Protein AF-A0AAP8KKZ1-F1 (afdb_monomer)

InterPro domains:
  IPR002932 Glutamate synthase domain [PF01645] (3-108)
  IPR013785 Aldolase-type TIM barrel [G3DSA:3.20.20.70] (1-118)

Mean predicted aligned error: 3.17 Å

Radius of gyration: 17.89 Å; Cα contacts (8 Å, |Δi|>4): 156; chains: 1; bounding box: 43×22×50 Å

Secondary structure (DSSP, 8-state):
-HHHHHHHHTT-GGG---EE-SS--SHHHHHHHHHTT-SEE--SHHHHHHTT----S-GGGT--TTSSS---HHHHTT--HHHHHHHHHHHHHHHHHHHHHHHHHHT-SSGGG--TT-

pLDDT: mean 96.34, std 2.15, range [77.56, 98.38]

Organism: NCBI:txid158836

Solvent-accessible surface area (backbone atoms only — not comparable to full-atom values): 6670 Å² total; per-residue (Å²): 88,75,67,48,55,48,28,51,75,70,74,46,48,91,80,57,81,41,75,40,70,78,82,49,64,50,32,69,52,44,46,52,44,22,16,47,57,29,75,44,76,55,59,63,64,46,52,44,42,37,60,51,54,81,78,81,83,37,57,90,71,49,62,25,86,45,16,78,42,38,86,43,78,77,40,34,66,54,45,53,56,89,62,29,51,56,42,39,51,51,49,52,51,54,38,51,53,45,27,47,52,49,17,55,73,70,72,38,95,42,46,85,67,40,43,78,90,109

Structure (mmCIF, N/CA/C/O backbone):
data_AF-A0AAP8KKZ1-F1
#
_entry.id   AF-A0AAP8KKZ1-F1
#
loop_
_atom_site.group_PDB
_atom_site.id
_atom_site.type_symbol
_atom_site.label_atom_id
_atom_site.label_alt_id
_atom_site.label_comp_id
_atom_site.label_asym_id
_atom_site.label_entity_id
_atom_site.label_seq_id
_atom_site.pdbx_PDB_ins_code
_atom_site.Cartn_x
_atom_site.Cartn_y
_atom_site.Cartn_z
_atom_site.occupancy
_atom_site.B_iso_or_equiv
_atom_site.auth_seq_id
_atom_site.auth_comp_id
_atom_site.auth_asym_id
_atom_site.auth_atom_id
_atom_site.pdbx_PDB_model_num
ATOM 1 N N . PRO A 1 1 ? -15.942 7.063 10.581 1.00 77.56 1 PRO A N 1
ATOM 2 C CA . PRO A 1 1 ? -16.094 6.380 9.268 1.00 77.56 1 PRO A CA 1
ATOM 3 C C . PRO A 1 1 ? -17.541 5.926 9.021 1.00 77.56 1 PRO A C 1
ATOM 5 O O . PRO A 1 1 ? -18.033 5.035 9.707 1.00 77.56 1 PRO A O 1
ATOM 8 N N . ILE A 1 2 ? -18.222 6.556 8.055 1.00 92.75 2 ILE A N 1
ATOM 9 C CA . ILE A 1 2 ? -19.667 6.374 7.811 1.00 92.75 2 ILE A CA 1
ATOM 10 C C . ILE A 1 2 ? -20.023 4.898 7.582 1.00 92.75 2 ILE A C 1
ATOM 12 O O . ILE A 1 2 ? -20.992 4.407 8.148 1.00 92.75 2 ILE A O 1
ATOM 16 N N . VAL A 1 3 ? -19.217 4.176 6.798 1.00 94.88 3 VAL A N 1
ATOM 17 C CA . VAL A 1 3 ? -19.505 2.776 6.453 1.00 94.88 3 VAL A CA 1
ATOM 18 C C . VAL A 1 3 ? -19.337 1.843 7.659 1.00 94.88 3 VAL A C 1
ATOM 20 O O . VAL A 1 3 ? -20.276 1.115 7.963 1.00 94.88 3 VAL A O 1
ATOM 23 N N . SER A 1 4 ? -18.205 1.888 8.382 1.00 95.50 4 SER A N 1
ATOM 24 C CA . SER A 1 4 ? -17.994 1.027 9.570 1.00 95.50 4 SER A CA 1
ATOM 25 C C . SER A 1 4 ? -19.062 1.271 10.634 1.00 95.50 4 SER A C 1
ATOM 27 O O . SER A 1 4 ? -19.729 0.328 11.049 1.00 95.50 4 SER A O 1
ATOM 29 N N . GLY A 1 5 ? -19.323 2.540 10.972 1.00 95.31 5 GLY A N 1
ATOM 30 C CA . GLY A 1 5 ? -20.321 2.888 11.986 1.00 95.31 5 GLY A CA 1
ATOM 31 C C . GLY A 1 5 ? -21.747 2.474 11.604 1.00 95.31 5 GLY A C 1
ATOM 32 O O . GLY A 1 5 ? -22.526 2.073 12.463 1.00 95.31 5 GLY A O 1
ATOM 33 N N . MET A 1 6 ? -22.104 2.506 10.313 1.00 97.12 6 MET A N 1
ATOM 34 C CA . MET A 1 6 ? -23.402 1.989 9.858 1.00 97.12 6 MET A CA 1
ATOM 35 C C . MET A 1 6 ? -23.476 0.465 9.981 1.00 97.12 6 MET A C 1
ATOM 37 O O . MET A 1 6 ? -24.488 -0.059 10.435 1.00 97.12 6 MET A O 1
ATOM 41 N N . LEU A 1 7 ? -22.414 -0.256 9.623 1.00 97.12 7 LEU A N 1
ATOM 42 C CA . LEU A 1 7 ? -22.379 -1.714 9.760 1.00 97.12 7 LEU A CA 1
ATOM 43 C C . LEU A 1 7 ? -22.446 -2.159 11.225 1.00 97.12 7 LEU A C 1
ATOM 45 O O . LEU A 1 7 ? -23.125 -3.137 11.533 1.00 97.12 7 LEU A O 1
ATOM 49 N N . GLU A 1 8 ? -21.784 -1.428 12.121 1.00 95.75 8 GLU A N 1
ATOM 50 C CA . GLU A 1 8 ? -21.875 -1.622 13.572 1.00 95.75 8 GLU A CA 1
ATOM 51 C C . GLU A 1 8 ? -23.303 -1.366 14.064 1.00 95.75 8 GLU A C 1
ATOM 53 O O . GLU A 1 8 ? -23.888 -2.223 14.722 1.00 95.75 8 GLU A O 1
ATOM 58 N N . LYS A 1 9 ? -23.914 -0.243 13.655 1.00 97.38 9 LYS A N 1
ATOM 59 C CA . LYS A 1 9 ? -25.298 0.115 14.006 1.00 97.38 9 LYS A CA 1
ATOM 60 C C . LYS A 1 9 ? -26.314 -0.966 13.624 1.00 97.38 9 LYS A C 1
ATOM 62 O O . LYS A 1 9 ? -27.288 -1.160 14.346 1.00 97.38 9 LYS A O 1
ATOM 67 N N . TYR A 1 10 ? -26.112 -1.646 12.498 1.00 97.44 10 TYR A N 1
ATOM 68 C CA . TYR A 1 10 ? -26.999 -2.717 12.030 1.00 97.44 10 TYR A CA 1
ATOM 69 C C . TYR A 1 10 ? -26.552 -4.128 12.453 1.00 97.44 10 TYR A C 1
ATOM 71 O O . TYR A 1 10 ? -27.186 -5.099 12.045 1.00 97.44 10 TYR A O 1
ATOM 79 N N . GLY A 1 11 ? -25.491 -4.269 13.257 1.0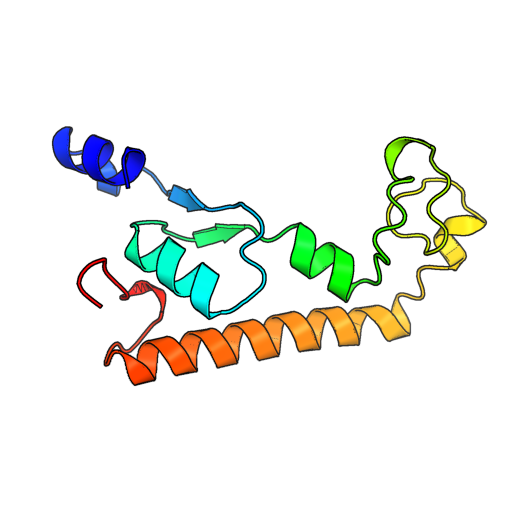0 97.25 11 GLY A N 1
ATOM 80 C CA . GLY A 1 11 ? -25.033 -5.570 13.763 1.00 97.25 11 GLY A CA 1
ATOM 81 C C . GLY A 1 11 ? -24.524 -6.520 12.673 1.00 97.25 11 GLY A C 1
ATOM 82 O O . GLY A 1 11 ? -24.755 -7.725 12.742 1.00 97.25 11 GLY A O 1
ATOM 83 N N . VAL A 1 12 ? -23.893 -5.977 11.627 1.00 97.69 12 VAL A N 1
ATOM 84 C CA . VAL A 1 12 ? -23.370 -6.748 10.480 1.00 97.69 12 VAL A CA 1
ATOM 85 C C . VAL A 1 12 ? -21.891 -6.474 10.184 1.00 97.69 12 VAL A C 1
ATOM 87 O O . VAL A 1 12 ? -21.378 -6.912 9.154 1.00 97.69 12 VAL A O 1
ATOM 90 N N . ARG A 1 13 ? -21.185 -5.741 11.056 1.00 95.44 13 ARG A N 1
ATOM 91 C CA . ARG A 1 13 ? -19.769 -5.373 10.866 1.00 95.44 13 ARG A CA 1
ATOM 92 C C . ARG A 1 13 ? -18.837 -6.581 10.768 1.00 95.44 13 ARG A C 1
ATOM 94 O O . ARG A 1 13 ? -17.857 -6.524 10.031 1.00 95.44 13 ARG A O 1
ATOM 101 N N . ASP A 1 14 ? -19.159 -7.652 11.476 1.00 95.81 14 ASP A N 1
ATOM 102 C CA . ASP A 1 14 ? -18.453 -8.934 11.512 1.00 95.81 14 ASP A CA 1
ATOM 103 C C . ASP A 1 14 ? -18.639 -9.770 10.233 1.00 95.81 14 ASP A C 1
ATOM 105 O O . ASP A 1 14 ? -17.817 -10.631 9.926 1.00 95.81 14 ASP A O 1
ATOM 109 N N . LYS A 1 15 ? -19.687 -9.488 9.450 1.00 97.12 15 LYS A N 1
ATOM 110 C CA . LYS A 1 15 ? -20.047 -10.245 8.239 1.00 97.12 15 LYS A CA 1
ATOM 111 C C . LYS A 1 15 ? -19.380 -9.730 6.967 1.00 97.12 15 LYS A C 1
ATOM 113 O O . LYS A 1 15 ? -19.529 -10.342 5.911 1.00 97.12 15 LYS A O 1
ATOM 118 N N . VAL A 1 16 ? -18.681 -8.598 7.037 1.00 95.69 16 VAL A N 1
ATOM 119 C CA . VAL A 1 16 ? -18.071 -7.944 5.875 1.00 95.69 16 VAL A CA 1
ATOM 120 C C . VAL A 1 16 ? -16.660 -7.466 6.182 1.00 95.69 16 VAL A C 1
ATOM 122 O O . VAL A 1 16 ? -16.325 -7.130 7.315 1.00 95.69 16 VAL A O 1
ATOM 125 N N . LYS A 1 17 ? -15.834 -7.403 5.138 1.00 95.56 17 LYS A N 1
ATOM 126 C CA . LYS A 1 17 ? -14.501 -6.805 5.193 1.00 95.56 17 LYS A CA 1
ATOM 127 C C . LYS A 1 17 ? -14.495 -5.470 4.464 1.00 95.56 17 LYS A C 1
ATOM 129 O O . LYS A 1 17 ? -14.996 -5.368 3.346 1.00 95.56 17 LYS A O 1
ATOM 134 N N . LEU A 1 18 ? -13.930 -4.450 5.102 1.00 95.88 18 LEU A N 1
ATOM 135 C CA . LEU A 1 18 ? -13.824 -3.101 4.565 1.00 95.88 18 LEU A CA 1
ATOM 136 C C . LEU A 1 18 ? -12.440 -2.864 3.968 1.00 95.88 18 LEU A C 1
ATOM 138 O O . LEU A 1 18 ? -11.443 -2.786 4.681 1.00 95.88 18 LEU A O 1
ATOM 142 N N . ALA A 1 19 ? -12.404 -2.705 2.648 1.00 96.25 19 ALA A N 1
ATOM 143 C CA . ALA A 1 19 ? -11.212 -2.298 1.921 1.00 96.25 19 ALA A CA 1
ATOM 144 C C . ALA A 1 19 ? -11.167 -0.770 1.798 1.00 96.25 19 ALA A C 1
ATOM 146 O O . ALA A 1 19 ? -12.066 -0.173 1.200 1.00 96.25 19 ALA A O 1
ATOM 147 N N . ALA A 1 20 ? -10.110 -0.131 2.295 1.00 96.44 20 ALA A N 1
ATOM 148 C CA . ALA A 1 20 ? -9.878 1.292 2.068 1.00 96.44 20 ALA A CA 1
ATOM 1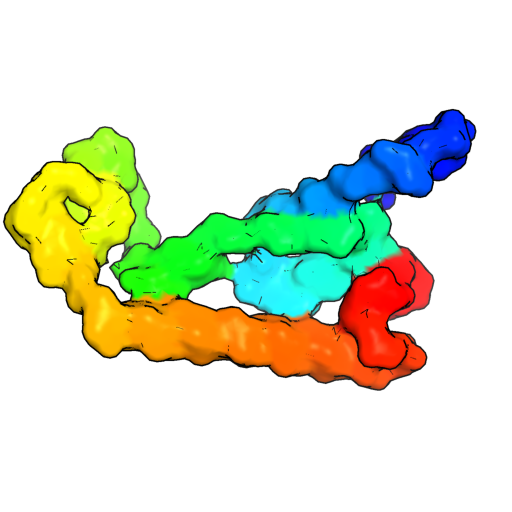49 C C . ALA A 1 20 ? -8.923 1.524 0.889 1.00 96.44 20 ALA A C 1
ATOM 151 O O . ALA A 1 20 ? -7.939 0.811 0.697 1.00 96.44 20 ALA A O 1
ATOM 152 N N . SER A 1 21 ? -9.192 2.554 0.090 1.00 95.88 21 SER A N 1
ATOM 153 C CA . SER A 1 21 ? -8.281 3.045 -0.947 1.00 95.88 21 SER A CA 1
ATOM 154 C C . SER A 1 21 ? -8.454 4.552 -1.120 1.00 95.88 21 SER A C 1
ATOM 156 O O . SER A 1 21 ? -9.474 5.112 -0.728 1.00 95.88 21 SER A O 1
ATOM 158 N N . GLY A 1 22 ? -7.459 5.221 -1.706 1.00 93.31 22 GLY A N 1
ATOM 159 C CA . GLY A 1 22 ? -7.492 6.677 -1.900 1.00 93.31 22 GLY A CA 1
ATOM 160 C C . GLY A 1 22 ? -6.152 7.359 -1.651 1.00 93.31 22 GLY A C 1
ATOM 161 O O . GLY A 1 22 ? -6.023 8.175 -0.748 1.00 93.31 22 GLY A O 1
ATOM 162 N N . LYS A 1 23 ? -5.129 7.034 -2.455 1.00 93.25 23 LYS A N 1
ATOM 163 C CA . LYS A 1 23 ? -3.757 7.577 -2.308 1.00 93.25 23 LYS A CA 1
ATOM 164 C C . LYS A 1 23 ? -3.146 7.342 -0.910 1.00 93.25 23 LYS A C 1
ATOM 166 O O . LYS A 1 23 ? -2.355 8.154 -0.427 1.00 93.25 23 LYS A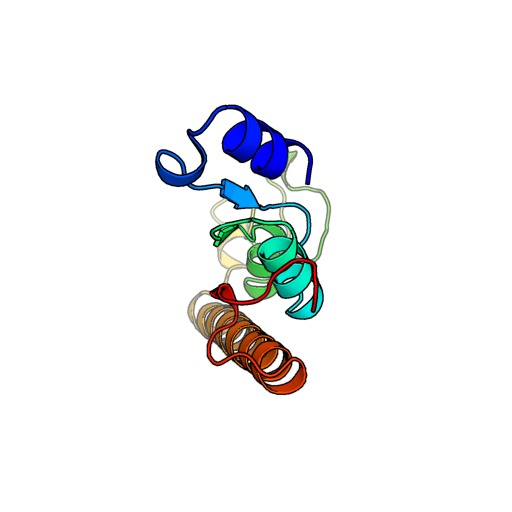 O 1
ATOM 171 N N . LEU A 1 24 ? -3.471 6.203 -0.303 1.00 96.19 24 LEU A N 1
ATOM 172 C CA . LEU A 1 24 ? -2.885 5.704 0.942 1.00 96.19 24 LEU A CA 1
ATOM 173 C C . LEU A 1 24 ? -1.491 5.124 0.645 1.00 96.19 24 LEU A C 1
ATOM 175 O O . LEU A 1 24 ? -1.316 3.918 0.547 1.00 96.19 24 LEU A O 1
ATOM 179 N N . VAL A 1 25 ? -0.531 6.001 0.338 1.00 96.25 25 VAL A N 1
ATOM 180 C CA . VAL A 1 25 ? 0.802 5.617 -0.172 1.00 96.25 25 VAL A CA 1
ATOM 181 C C . VAL A 1 25 ? 1.885 5.547 0.903 1.00 96.25 25 VAL A C 1
ATOM 183 O O . VAL A 1 25 ? 2.959 5.018 0.625 1.00 96.25 25 VAL A O 1
ATOM 186 N N . THR A 1 26 ? 1.610 6.080 2.092 1.00 97.06 26 THR A N 1
ATOM 187 C CA . THR A 1 26 ? 2.534 6.168 3.227 1.00 97.06 26 THR A CA 1
ATOM 188 C C . THR A 1 26 ? 1.950 5.467 4.461 1.00 97.06 26 THR A C 1
ATOM 190 O O . THR A 1 26 ? 0.722 5.354 4.556 1.00 97.06 26 THR A O 1
ATOM 193 N N . PRO A 1 27 ? 2.797 5.002 5.400 1.00 97.62 27 PRO A N 1
ATOM 194 C CA . PRO A 1 27 ? 2.349 4.255 6.576 1.00 97.62 27 PRO A CA 1
ATOM 195 C C . PRO A 1 27 ? 1.321 4.986 7.450 1.00 97.62 27 PRO A C 1
ATOM 197 O O . PRO A 1 27 ? 0.336 4.385 7.860 1.00 97.62 27 PRO A O 1
ATOM 200 N N . ASP A 1 28 ? 1.496 6.290 7.673 1.00 96.81 28 ASP A N 1
ATOM 201 C CA . ASP A 1 28 ? 0.601 7.146 8.467 1.00 96.81 28 ASP A CA 1
ATOM 202 C C . ASP A 1 28 ? -0.829 7.152 7.920 1.00 96.81 28 ASP A C 1
ATOM 204 O O . ASP A 1 28 ? -1.798 6.973 8.654 1.00 96.81 28 ASP A O 1
ATOM 208 N N . LYS A 1 29 ? -0.975 7.261 6.597 1.00 96.88 29 LYS A N 1
ATOM 209 C CA . LYS A 1 29 ? -2.288 7.243 5.943 1.00 96.88 29 LYS A CA 1
ATOM 210 C C . LYS A 1 29 ? -2.959 5.881 6.043 1.00 96.88 29 LYS A C 1
ATOM 212 O O . LYS A 1 29 ? -4.182 5.812 6.133 1.00 96.88 29 LYS A O 1
ATOM 217 N N . ILE A 1 30 ? -2.172 4.809 5.990 1.00 97.50 30 ILE A N 1
ATOM 218 C CA . ILE A 1 30 ? -2.672 3.442 6.162 1.00 97.50 30 ILE A CA 1
ATOM 219 C C . ILE A 1 30 ? -3.139 3.248 7.602 1.00 97.50 30 ILE A C 1
ATOM 221 O O . ILE A 1 30 ? -4.259 2.790 7.792 1.00 97.50 30 ILE A O 1
ATOM 225 N N . ALA A 1 31 ? -2.341 3.659 8.589 1.00 97.62 31 ALA A N 1
ATOM 226 C CA . ALA A 1 31 ? -2.707 3.602 10.002 1.00 97.62 31 ALA A CA 1
ATOM 227 C C . ALA A 1 31 ? -4.016 4.356 10.281 1.00 97.62 31 ALA A C 1
ATOM 229 O O . ALA A 1 31 ? -4.923 3.792 10.882 1.00 97.62 31 ALA A O 1
ATOM 230 N N . ILE A 1 32 ? -4.171 5.572 9.742 1.00 96.25 32 ILE A N 1
ATOM 231 C CA . ILE A 1 32 ? -5.428 6.334 9.834 1.00 96.25 32 ILE A CA 1
ATOM 232 C C . ILE A 1 32 ? -6.593 5.548 9.220 1.00 96.25 32 ILE A C 1
ATOM 234 O O . ILE A 1 32 ? -7.673 5.489 9.798 1.00 96.25 32 ILE A O 1
ATOM 238 N N . ALA A 1 33 ? -6.409 4.932 8.048 1.00 97.06 33 ALA A N 1
ATOM 239 C CA . ALA A 1 33 ? -7.470 4.150 7.417 1.00 97.06 33 ALA A CA 1
ATOM 240 C C . ALA A 1 33 ? -7.874 2.921 8.255 1.00 97.06 33 ALA A C 1
ATOM 242 O O . ALA A 1 33 ? -9.068 2.637 8.356 1.00 97.06 33 ALA A O 1
ATOM 243 N N . LEU A 1 34 ? -6.903 2.232 8.866 1.00 96.81 34 LEU A N 1
ATOM 244 C CA . LEU A 1 34 ? -7.138 1.109 9.780 1.00 96.81 34 LEU A CA 1
ATOM 245 C C . LEU A 1 34 ? -7.877 1.572 11.045 1.00 96.81 34 LEU A C 1
ATOM 247 O O . LEU A 1 34 ? -8.931 1.023 11.355 1.00 96.81 34 LEU A O 1
ATOM 251 N N . GLY A 1 35 ? -7.426 2.661 11.680 1.00 96.38 35 GLY A N 1
ATOM 252 C CA . GLY A 1 35 ? -8.098 3.276 12.833 1.00 96.38 35 GLY A CA 1
ATOM 253 C C . GLY A 1 35 ? -9.524 3.739 12.535 1.00 96.38 35 GLY A C 1
ATOM 254 O O . GLY A 1 35 ? -10.421 3.636 13.368 1.00 96.38 35 GLY A O 1
ATOM 255 N N . LEU A 1 36 ? -9.783 4.155 11.292 1.00 95.81 36 LEU A N 1
ATOM 256 C CA . LEU A 1 36 ? -11.120 4.445 10.779 1.00 95.81 36 LEU A CA 1
ATOM 257 C C . LEU A 1 36 ? -11.924 3.177 10.407 1.00 95.81 36 LEU A C 1
ATOM 259 O O . LEU A 1 36 ? -12.916 3.261 9.681 1.00 95.81 36 LEU A O 1
ATOM 263 N N . GLY A 1 37 ? -11.543 1.999 10.887 1.00 95.19 37 GLY A N 1
ATOM 264 C CA . GLY A 1 37 ? -12.326 0.772 10.765 1.00 95.19 37 GLY A CA 1
ATOM 265 C C . GLY A 1 37 ? -12.170 0.030 9.437 1.00 95.19 37 GLY A C 1
ATOM 266 O O . GLY A 1 37 ? -13.002 -0.830 9.142 1.00 95.19 37 GLY A O 1
ATOM 267 N N . ALA A 1 38 ? -11.150 0.332 8.625 1.00 97.06 38 ALA A N 1
ATOM 268 C CA . ALA A 1 38 ? -10.800 -0.520 7.488 1.00 97.06 38 ALA A CA 1
ATOM 269 C C . ALA A 1 38 ? -10.161 -1.835 7.968 1.00 97.06 38 ALA A C 1
ATOM 271 O O . ALA A 1 38 ? -9.334 -1.830 8.871 1.00 97.06 38 ALA A O 1
ATOM 272 N N . ASP A 1 39 ? -10.498 -2.957 7.330 1.00 95.88 39 ASP A N 1
ATOM 273 C CA . ASP A 1 39 ? -9.849 -4.250 7.588 1.00 95.88 39 ASP A CA 1
ATOM 274 C C . ASP A 1 39 ? -8.522 -4.385 6.826 1.00 95.88 39 ASP A C 1
ATOM 276 O O . ASP A 1 39 ? -7.609 -5.076 7.268 1.00 95.88 39 ASP A O 1
ATOM 280 N N . PHE A 1 40 ? -8.425 -3.763 5.648 1.00 95.00 40 PHE A N 1
ATOM 281 C CA . PHE A 1 40 ? -7.207 -3.745 4.842 1.00 95.00 40 PHE A CA 1
ATOM 282 C C . PHE A 1 40 ? -7.180 -2.553 3.885 1.00 95.00 40 PHE A C 1
ATOM 284 O O . PHE A 1 40 ? -8.204 -1.927 3.589 1.00 95.00 40 PHE A O 1
ATOM 291 N N . VAL A 1 41 ? -5.988 -2.250 3.369 1.00 96.62 41 VAL A N 1
ATOM 292 C CA . VAL A 1 41 ? -5.756 -1.122 2.466 1.00 96.62 41 VAL A CA 1
ATOM 293 C C . VAL A 1 41 ? -5.288 -1.595 1.093 1.00 96.62 41 VAL A C 1
ATOM 295 O O . VAL A 1 41 ? -4.318 -2.334 0.965 1.00 96.62 41 VAL A O 1
ATOM 298 N N . ASN A 1 42 ? -5.954 -1.097 0.052 1.00 96.50 42 ASN A N 1
ATOM 299 C CA . ASN A 1 42 ? -5.599 -1.314 -1.345 1.00 96.50 42 ASN A CA 1
ATOM 300 C C . ASN A 1 42 ? -4.821 -0.119 -1.911 1.00 96.50 42 ASN A C 1
ATOM 302 O O . ASN A 1 42 ? -5.336 1.004 -1.996 1.00 96.50 42 ASN A O 1
ATO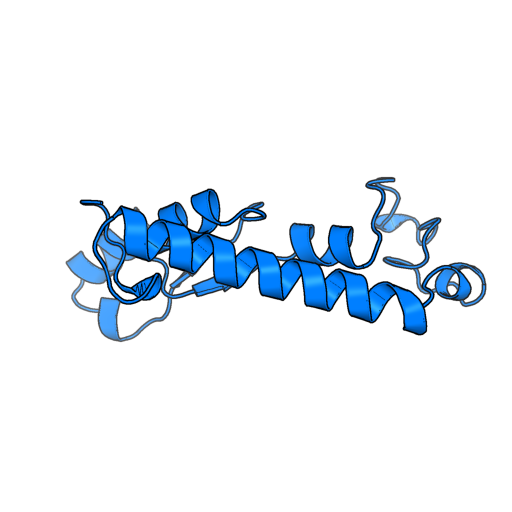M 306 N N . ILE A 1 43 ? -3.598 -0.374 -2.382 1.00 96.44 43 ILE A N 1
ATOM 307 C CA . ILE A 1 43 ? -2.666 0.657 -2.854 1.00 96.44 43 ILE A CA 1
ATOM 308 C C . ILE A 1 43 ? -2.368 0.470 -4.340 1.00 96.44 43 ILE A C 1
ATOM 310 O O . ILE A 1 43 ? -1.528 -0.334 -4.724 1.00 96.44 43 ILE A O 1
ATOM 314 N N . ALA A 1 44 ? -2.995 1.282 -5.191 1.00 94.75 44 ALA A N 1
ATOM 315 C CA . ALA A 1 44 ? -2.660 1.316 -6.617 1.00 94.75 44 ALA A CA 1
ATOM 316 C C . ALA A 1 44 ? -1.517 2.301 -6.913 1.00 94.75 44 ALA A C 1
ATOM 318 O O . ALA A 1 44 ? -0.513 1.959 -7.534 1.00 94.75 44 ALA A O 1
ATOM 319 N N . ARG A 1 45 ? -1.640 3.555 -6.452 1.00 94.81 45 ARG A N 1
ATOM 320 C CA . ARG A 1 45 ? -0.712 4.629 -6.850 1.00 94.81 45 ARG A CA 1
ATOM 321 C C . ARG A 1 45 ? 0.718 4.408 -6.355 1.00 94.81 45 ARG A C 1
ATOM 323 O O . ARG A 1 45 ? 1.642 4.671 -7.116 1.00 94.81 45 ARG A O 1
ATOM 330 N N . GLY A 1 46 ? 0.888 3.931 -5.123 1.00 95.88 46 GLY A N 1
ATOM 331 C CA . GLY A 1 46 ? 2.206 3.613 -4.563 1.00 95.88 46 GLY A CA 1
ATOM 332 C C . GLY A 1 46 ? 2.920 2.545 -5.388 1.00 95.88 46 GLY A C 1
ATOM 333 O O . GLY A 1 46 ? 4.046 2.764 -5.821 1.00 95.88 46 GLY A O 1
ATOM 334 N N . MET A 1 47 ? 2.203 1.472 -5.734 1.00 96.25 47 MET A N 1
ATOM 335 C CA . MET A 1 47 ? 2.712 0.388 -6.582 1.00 96.25 47 MET A CA 1
ATOM 336 C C . MET A 1 47 ? 3.057 0.852 -8.001 1.00 96.25 47 MET A C 1
ATOM 338 O O . MET A 1 47 ? 4.093 0.495 -8.552 1.00 96.25 47 MET A O 1
ATOM 342 N N . MET A 1 48 ? 2.224 1.711 -8.596 1.00 96.44 48 MET A N 1
ATOM 343 C CA . MET A 1 48 ? 2.521 2.293 -9.907 1.00 96.44 48 MET A CA 1
ATOM 344 C C . MET A 1 48 ? 3.799 3.138 -9.880 1.00 96.44 48 MET A C 1
ATOM 346 O O . MET A 1 48 ? 4.589 3.081 -10.816 1.00 96.44 48 MET A O 1
ATOM 350 N N . ILE A 1 49 ? 4.023 3.925 -8.827 1.00 96.00 49 ILE A N 1
ATOM 351 C CA . ILE A 1 49 ? 5.241 4.738 -8.692 1.00 96.00 49 ILE A CA 1
ATOM 352 C C . ILE A 1 49 ? 6.458 3.849 -8.413 1.00 96.00 49 ILE A C 1
ATOM 354 O O . ILE A 1 49 ? 7.511 4.066 -9.016 1.00 96.00 49 ILE A O 1
ATOM 358 N N . SER A 1 50 ? 6.326 2.830 -7.557 1.00 96.81 50 SER A N 1
ATOM 359 C CA . SER A 1 50 ? 7.433 1.929 -7.222 1.00 96.81 50 SER A CA 1
ATOM 360 C C . SER A 1 50 ? 7.912 1.140 -8.443 1.00 96.81 50 SER A C 1
ATOM 362 O O . SER A 1 50 ? 9.118 1.069 -8.671 1.00 96.81 50 SER A O 1
ATOM 364 N N . VAL A 1 51 ? 6.993 0.687 -9.307 1.00 96.69 51 VAL A N 1
ATOM 365 C CA . VAL A 1 51 ? 7.327 0.058 -10.598 1.00 96.69 51 VAL A CA 1
ATOM 366 C C . VAL A 1 51 ? 7.811 1.066 -11.665 1.00 96.69 51 VAL A C 1
ATOM 368 O O . VAL A 1 51 ? 8.310 0.689 -12.725 1.00 96.69 51 VAL A O 1
ATOM 371 N N . GLY A 1 52 ? 7.714 2.375 -11.412 1.00 95.62 52 GLY A N 1
ATOM 372 C CA . GLY A 1 52 ? 8.368 3.409 -12.224 1.00 95.62 52 GLY A CA 1
ATOM 373 C C . GLY A 1 52 ? 7.449 4.358 -12.990 1.00 95.62 52 GLY A C 1
ATOM 374 O O . GLY A 1 52 ? 7.910 5.007 -13.924 1.00 95.62 52 GLY A O 1
ATOM 375 N N . CYS A 1 53 ? 6.171 4.476 -12.626 1.00 96.94 53 CYS A N 1
ATOM 376 C CA . CYS A 1 53 ? 5.302 5.536 -13.133 1.00 96.94 53 CYS A CA 1
ATOM 377 C C . CYS A 1 53 ? 5.856 6.917 -12.758 1.00 96.94 53 CYS A C 1
ATOM 379 O O . CYS A 1 53 ? 5.975 7.255 -11.582 1.00 96.94 53 CYS A O 1
ATOM 381 N N . ILE A 1 54 ? 6.105 7.741 -13.775 1.00 96.50 54 ILE A N 1
ATOM 382 C CA . ILE A 1 54 ? 6.586 9.126 -13.641 1.00 96.50 54 ILE A CA 1
ATOM 383 C C . ILE A 1 54 ? 5.458 10.163 -13.708 1.00 96.50 54 ILE A C 1
ATOM 385 O O . ILE A 1 54 ? 5.702 11.345 -13.905 1.00 96.50 54 ILE A O 1
ATOM 389 N N . MET A 1 55 ? 4.202 9.724 -13.578 1.00 96.06 55 MET A N 1
ATOM 390 C CA . MET A 1 55 ? 3.021 10.594 -13.614 1.00 96.06 55 MET A CA 1
ATOM 391 C C . MET A 1 55 ? 2.858 11.395 -14.919 1.00 96.06 55 MET A C 1
ATOM 393 O O . MET A 1 55 ? 2.392 12.529 -14.887 1.00 96.06 55 MET A O 1
ATOM 397 N N . SER A 1 56 ? 3.166 10.802 -16.078 1.00 96.62 56 SER A N 1
ATOM 398 C CA . SER A 1 56 ? 3.037 11.487 -17.377 1.00 96.62 56 SER A CA 1
ATOM 399 C C . SER A 1 56 ? 1.593 11.818 -17.780 1.00 96.62 56 SER A C 1
ATOM 401 O O . SER A 1 56 ? 1.387 12.600 -18.699 1.00 96.62 56 SER A O 1
ATOM 403 N N . GLN A 1 57 ? 0.597 11.204 -17.126 1.00 96.38 57 GLN A N 1
ATOM 404 C CA . GLN A 1 57 ? -0.841 11.358 -17.410 1.00 96.38 57 GLN A CA 1
ATOM 405 C C . GLN A 1 57 ? -1.269 10.916 -18.823 1.00 96.38 57 GLN A C 1
ATOM 407 O O . GLN A 1 57 ? -2.374 11.206 -19.268 1.00 96.38 57 GLN A O 1
ATOM 412 N N . GLN A 1 58 ? -0.436 10.125 -19.504 1.00 96.88 58 GLN A N 1
ATOM 413 C CA . GLN A 1 58 ? -0.708 9.613 -20.853 1.00 96.88 58 GLN A CA 1
ATOM 414 C C . GLN A 1 58 ? -1.258 8.178 -20.865 1.00 96.88 58 GLN A C 1
ATOM 416 O O . GLN A 1 58 ? -1.209 7.501 -21.889 1.00 96.88 58 GLN A O 1
ATOM 421 N N . CYS A 1 59 ? -1.751 7.680 -19.728 1.00 96.75 59 CYS A N 1
ATOM 422 C CA . CYS A 1 59 ? -2.128 6.272 -19.575 1.00 96.75 59 CYS A CA 1
ATOM 423 C C . CYS A 1 59 ? -3.219 5.835 -20.571 1.00 96.75 59 CYS A C 1
ATOM 425 O O . CYS A 1 59 ? -3.201 4.707 -21.043 1.00 96.75 59 CYS A O 1
ATOM 427 N N . HIS A 1 60 ? -4.141 6.737 -20.916 1.00 97.31 60 HIS A N 1
ATOM 428 C CA . HIS A 1 60 ? -5.249 6.481 -21.841 1.00 97.31 60 HIS A CA 1
ATOM 429 C C . HIS A 1 60 ? -4.844 6.550 -23.323 1.00 97.31 60 HIS A C 1
ATOM 431 O O . HIS A 1 60 ? -5.580 6.074 -24.177 1.00 97.31 60 HIS A O 1
ATOM 437 N N . MET A 1 61 ? -3.681 7.129 -23.641 1.00 97.69 61 MET A N 1
ATOM 438 C CA . MET A 1 61 ? -3.221 7.305 -25.025 1.00 97.69 61 MET A CA 1
ATOM 439 C C . MET A 1 61 ? -2.407 6.115 -25.542 1.00 97.69 61 MET A C 1
ATOM 441 O O . MET A 1 61 ? -1.917 6.147 -26.665 1.00 97.69 61 MET A O 1
ATOM 445 N N . ASN A 1 62 ? -2.201 5.081 -24.721 1.00 97.06 62 ASN A N 1
ATOM 446 C CA . ASN A 1 62 ? -1.296 3.967 -25.013 1.00 97.06 62 ASN A CA 1
ATOM 447 C C . ASN A 1 62 ? 0.174 4.399 -25.226 1.00 97.06 62 ASN A C 1
ATOM 449 O O . ASN A 1 62 ? 0.988 3.626 -25.727 1.00 97.06 62 ASN A O 1
ATOM 453 N N . THR A 1 63 ? 0.554 5.625 -24.837 1.00 97.44 63 THR A N 1
ATOM 454 C CA . THR A 1 63 ? 1.885 6.195 -25.103 1.00 97.44 63 THR A CA 1
ATOM 455 C C . THR A 1 63 ? 2.804 6.281 -23.888 1.00 97.44 63 THR A C 1
ATOM 457 O O . THR A 1 63 ? 3.784 7.020 -23.946 1.00 97.44 63 THR A O 1
ATOM 460 N N . CYS A 1 64 ? 2.534 5.530 -22.814 1.00 97.69 64 CYS A N 1
ATOM 461 C CA . CYS A 1 64 ? 3.313 5.582 -21.575 1.00 97.69 64 CYS A CA 1
ATOM 462 C C . CYS A 1 64 ? 4.837 5.498 -21.837 1.00 97.69 64 CYS A C 1
ATOM 464 O O . CYS A 1 64 ? 5.309 4.474 -22.334 1.00 97.69 64 CYS A O 1
ATOM 466 N N . PRO A 1 65 ? 5.624 6.531 -21.477 1.00 96.38 65 PRO A N 1
ATOM 467 C CA . PRO A 1 65 ? 7.049 6.601 -21.822 1.00 96.38 65 PRO A CA 1
ATOM 468 C C . PRO A 1 65 ? 7.924 5.617 -21.033 1.00 96.38 65 PRO A C 1
ATOM 470 O O . PRO A 1 65 ? 9.071 5.389 -21.389 1.00 96.38 65 PRO A O 1
ATOM 473 N N . VAL A 1 66 ? 7.386 5.040 -19.956 1.00 96.56 66 VAL A N 1
ATOM 474 C CA . VAL A 1 66 ? 8.102 4.151 -19.024 1.00 96.56 66 VAL A CA 1
ATOM 475 C C . VAL A 1 66 ? 7.583 2.710 -19.053 1.00 96.56 66 VAL A C 1
ATOM 477 O O . VAL A 1 66 ? 7.908 1.920 -18.165 1.00 96.56 66 VAL A O 1
ATOM 480 N N . GLY A 1 67 ? 6.741 2.382 -20.039 1.00 96.25 67 GLY A N 1
ATOM 481 C CA . GLY A 1 67 ? 6.262 1.018 -20.282 1.00 96.25 67 GLY A CA 1
ATOM 482 C C . GLY A 1 67 ? 5.254 0.474 -19.264 1.00 96.25 67 GLY A C 1
ATOM 483 O O . GLY A 1 67 ? 4.931 -0.700 -19.321 1.00 96.25 67 GLY A O 1
ATOM 484 N N . VAL A 1 68 ? 4.760 1.292 -18.325 1.00 96.81 68 VAL A N 1
ATOM 485 C CA . VAL A 1 68 ? 3.858 0.829 -17.246 1.00 96.81 68 VAL A CA 1
ATOM 486 C C . VAL A 1 68 ? 2.409 0.666 -17.719 1.00 96.81 68 VAL A C 1
ATOM 488 O O . VAL A 1 68 ? 1.740 -0.281 -17.331 1.00 96.81 68 VAL A O 1
ATOM 491 N N . ALA A 1 69 ? 1.907 1.607 -18.523 1.00 97.12 69 ALA A N 1
ATOM 492 C CA . ALA A 1 69 ? 0.510 1.652 -18.970 1.00 97.12 69 ALA A CA 1
ATOM 493 C C . ALA A 1 69 ? 0.443 1.784 -20.498 1.00 97.12 69 ALA A C 1
ATOM 495 O O . ALA A 1 69 ? 0.072 2.827 -21.039 1.00 97.12 69 ALA A O 1
ATOM 496 N N . THR A 1 70 ? 0.918 0.755 -21.191 1.00 97.19 70 THR A N 1
ATOM 497 C CA . THR A 1 70 ? 0.918 0.653 -22.653 1.00 97.19 70 THR A CA 1
ATOM 498 C C . THR A 1 7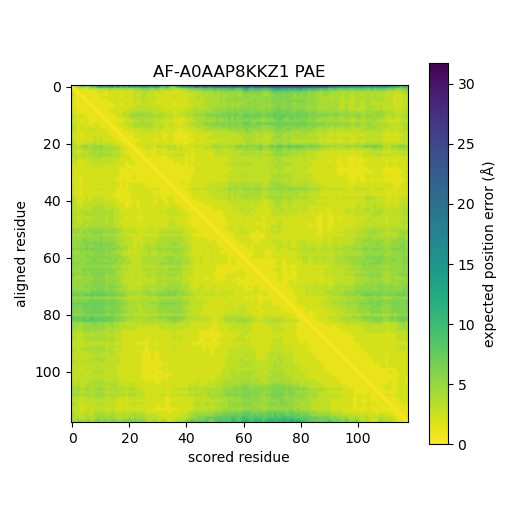0 ? 0.875 -0.817 -23.056 1.00 97.19 70 THR A C 1
ATOM 500 O O . THR A 1 70 ? 1.305 -1.666 -22.287 1.00 97.19 70 THR A O 1
ATOM 503 N N . THR A 1 71 ? 0.341 -1.081 -24.242 1.00 96.81 71 THR A N 1
ATOM 504 C CA . THR A 1 71 ? 0.320 -2.380 -24.936 1.00 96.81 71 THR A CA 1
ATOM 505 C C . THR A 1 71 ? 1.209 -2.360 -26.190 1.00 96.81 71 THR A C 1
ATOM 507 O O . THR A 1 71 ? 1.198 -3.284 -26.998 1.00 96.81 71 THR A O 1
ATOM 510 N N . ASP A 1 72 ? 1.958 -1.269 -26.408 1.00 97.69 72 ASP A N 1
ATOM 511 C CA . ASP A 1 72 ? 2.937 -1.154 -27.489 1.00 97.69 72 ASP A CA 1
ATOM 512 C C . ASP A 1 72 ? 4.218 -1.904 -27.097 1.00 97.69 72 ASP A C 1
ATOM 514 O O . ASP A 1 72 ? 4.974 -1.459 -26.227 1.00 97.69 72 ASP A O 1
ATOM 518 N N . ALA A 1 73 ? 4.505 -3.002 -27.800 1.00 97.06 73 ALA A N 1
ATOM 519 C CA . ALA A 1 73 ? 5.659 -3.865 -27.552 1.00 97.06 73 ALA A CA 1
ATOM 520 C C . ALA A 1 73 ? 7.022 -3.142 -27.600 1.00 97.06 73 ALA A C 1
ATOM 522 O O . ALA A 1 73 ? 8.000 -3.625 -27.029 1.00 97.06 73 ALA A O 1
ATOM 523 N N . LYS A 1 74 ? 7.145 -1.992 -28.282 1.00 97.06 74 LYS A N 1
ATOM 524 C CA . LYS A 1 74 ? 8.373 -1.179 -28.244 1.00 97.06 74 LYS A CA 1
ATOM 525 C C . LYS A 1 74 ? 8.481 -0.399 -26.938 1.00 97.06 74 LYS A C 1
ATOM 527 O O . LYS A 1 74 ? 9.584 -0.268 -26.415 1.00 97.06 74 LYS A O 1
ATOM 532 N N . LYS A 1 75 ? 7.364 0.110 -26.415 1.00 96.31 75 LYS A N 1
ATOM 533 C CA . LYS A 1 75 ? 7.320 0.913 -25.183 1.00 96.31 75 LYS A CA 1
ATOM 534 C C . LYS A 1 75 ? 7.340 0.058 -23.924 1.00 96.31 75 LYS A C 1
ATOM 536 O O . LYS A 1 75 ? 7.963 0.459 -22.946 1.00 96.31 75 LYS A O 1
ATOM 541 N N . GLU A 1 76 ? 6.737 -1.128 -23.952 1.00 96.25 76 GLU A N 1
ATOM 542 C CA . GLU A 1 76 ? 6.811 -2.103 -22.855 1.00 96.25 76 GLU A CA 1
ATOM 543 C C . GLU A 1 76 ? 8.260 -2.456 -22.494 1.00 96.25 76 GLU A C 1
ATOM 545 O O . GLU A 1 76 ? 8.572 -2.635 -21.322 1.00 96.25 76 GLU A O 1
ATOM 550 N N . LYS A 1 77 ? 9.190 -2.440 -23.461 1.00 95.44 77 LYS A N 1
ATOM 551 C CA . LYS A 1 77 ? 10.628 -2.664 -23.212 1.00 95.44 77 LYS A CA 1
ATOM 552 C C . LYS A 1 77 ? 11.260 -1.647 -22.256 1.00 95.44 77 LYS A C 1
ATOM 554 O O 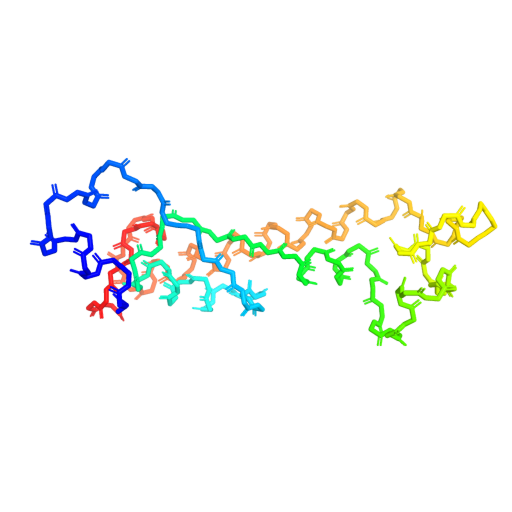. LYS A 1 77 ? 12.303 -1.939 -21.684 1.00 95.44 77 LYS A O 1
ATOM 559 N N . ALA A 1 78 ? 10.650 -0.475 -22.056 1.00 94.94 78 ALA A N 1
ATOM 560 C CA . ALA A 1 78 ? 11.093 0.488 -21.045 1.00 94.94 78 ALA A CA 1
ATOM 561 C C . ALA A 1 78 ? 10.806 0.012 -19.601 1.00 94.94 78 ALA A C 1
ATOM 563 O O . ALA A 1 78 ? 11.349 0.554 -18.634 1.00 94.94 78 ALA A O 1
ATOM 564 N N . LEU A 1 79 ? 9.958 -1.006 -19.426 1.00 95.50 79 LEU A N 1
ATOM 565 C CA . LEU A 1 79 ? 9.680 -1.660 -18.152 1.00 95.50 79 LEU A CA 1
ATOM 566 C C . LEU A 1 79 ? 10.726 -2.754 -17.872 1.00 95.50 79 LEU A C 1
ATOM 568 O O . LEU A 1 79 ? 10.489 -3.939 -18.085 1.00 95.50 79 LEU A O 1
ATOM 572 N N . ILE A 1 80 ? 11.892 -2.362 -17.354 1.00 95.50 80 ILE A N 1
ATOM 573 C CA . ILE A 1 80 ? 12.961 -3.306 -16.985 1.00 95.50 80 ILE A CA 1
ATOM 574 C C . ILE A 1 80 ? 12.608 -4.046 -15.684 1.00 95.50 80 ILE A C 1
ATOM 576 O O . ILE A 1 80 ? 12.891 -3.575 -14.582 1.00 95.50 80 ILE A O 1
ATOM 580 N N . VAL A 1 81 ? 11.982 -5.221 -15.805 1.00 95.38 81 VAL A N 1
ATOM 581 C CA . VAL A 1 81 ? 11.500 -6.022 -14.659 1.00 95.38 81 VAL A CA 1
ATOM 582 C C . VAL A 1 81 ? 12.626 -6.387 -13.689 1.00 95.38 81 VAL A C 1
ATOM 584 O O . VAL A 1 81 ? 12.440 -6.274 -12.479 1.00 95.38 81 VAL A O 1
ATOM 587 N N . GLY A 1 82 ? 13.803 -6.751 -14.212 1.00 96.38 82 GLY A N 1
ATOM 588 C CA . GLY A 1 82 ? 14.953 -7.174 -13.406 1.00 96.38 82 GLY A CA 1
ATOM 589 C C . GLY A 1 82 ? 15.401 -6.140 -12.367 1.00 96.38 82 GLY A C 1
ATOM 590 O O . GLY A 1 82 ? 15.798 -6.519 -11.273 1.00 96.38 82 GLY A O 1
ATOM 591 N N . GLU A 1 83 ? 15.274 -4.847 -12.674 1.00 94.06 83 GLU A N 1
ATOM 592 C CA . GLU A 1 83 ? 15.554 -3.738 -11.750 1.00 94.06 83 GLU A CA 1
ATOM 593 C C . GLU A 1 83 ? 14.312 -3.383 -10.916 1.00 94.06 83 GLU A C 1
ATOM 595 O O . GLU A 1 83 ? 14.368 -3.259 -9.691 1.00 94.06 83 GLU A O 1
ATOM 600 N N . LYS A 1 84 ? 13.160 -3.239 -11.580 1.00 95.62 84 LYS A N 1
ATOM 601 C CA . LYS A 1 84 ? 11.941 -2.687 -10.978 1.00 95.62 84 LYS A CA 1
ATOM 602 C C . LYS A 1 84 ? 11.330 -3.584 -9.907 1.00 95.62 84 LYS A C 1
ATOM 604 O O . LYS A 1 84 ? 10.712 -3.061 -8.983 1.00 95.62 84 LYS A O 1
ATOM 609 N N . GLN A 1 85 ? 11.541 -4.898 -9.975 1.00 97.31 85 GLN A N 1
ATOM 610 C CA . GLN A 1 85 ? 11.115 -5.822 -8.920 1.00 97.31 85 GLN A CA 1
ATOM 611 C C . GLN A 1 85 ? 11.689 -5.432 -7.549 1.00 97.31 85 GLN A C 1
ATOM 613 O O . GLN A 1 85 ? 10.946 -5.376 -6.576 1.00 97.31 85 GLN A O 1
ATOM 618 N N . TYR A 1 86 ? 12.969 -5.044 -7.476 1.00 97.88 86 TYR A N 1
ATOM 619 C CA . TYR A 1 86 ? 13.606 -4.660 -6.214 1.00 97.88 86 TYR A CA 1
ATOM 620 C C . TYR A 1 86 ? 13.032 -3.354 -5.666 1.00 97.88 86 TYR A C 1
ATOM 622 O O . TYR A 1 86 ? 12.867 -3.206 -4.460 1.00 97.88 86 TYR A O 1
ATOM 630 N N . ARG A 1 87 ? 12.654 -2.419 -6.544 1.00 97.31 87 ARG A N 1
ATOM 631 C CA . ARG A 1 87 ? 11.987 -1.172 -6.141 1.00 97.31 87 ARG A CA 1
ATOM 632 C C . ARG A 1 87 ? 10.607 -1.425 -5.545 1.00 97.31 87 ARG A C 1
ATOM 634 O O . ARG A 1 87 ? 10.247 -0.790 -4.557 1.00 97.31 87 ARG A O 1
ATOM 641 N N . VAL A 1 88 ? 9.844 -2.343 -6.139 1.00 97.94 88 VAL A N 1
ATOM 642 C CA . VAL A 1 88 ? 8.542 -2.766 -5.609 1.00 97.94 88 VAL A CA 1
ATOM 643 C C . VAL A 1 88 ? 8.724 -3.456 -4.258 1.00 97.94 88 VAL A C 1
ATOM 645 O O . VAL A 1 88 ? 8.050 -3.071 -3.306 1.00 97.94 88 VAL A O 1
ATOM 648 N N . THR A 1 89 ? 9.671 -4.393 -4.145 1.00 98.25 89 THR A N 1
ATOM 649 C CA . THR A 1 89 ? 9.990 -5.076 -2.882 1.00 98.25 89 THR A CA 1
ATOM 650 C C . THR A 1 89 ? 10.373 -4.079 -1.795 1.00 98.25 89 THR A C 1
ATOM 652 O O . THR A 1 89 ? 9.753 -4.077 -0.738 1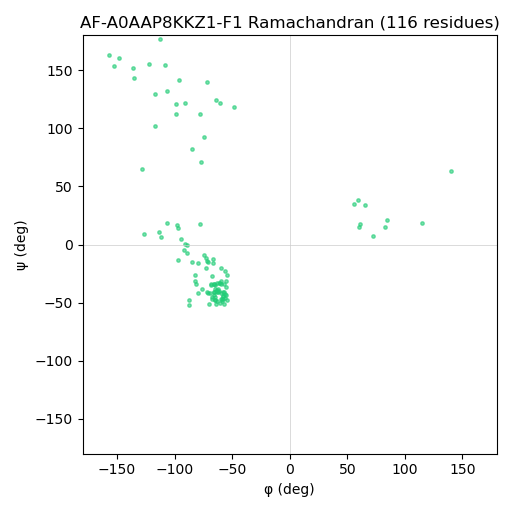.00 98.25 89 THR A O 1
ATOM 655 N N . ASN A 1 90 ? 11.314 -3.172 -2.071 1.00 97.94 90 ASN A N 1
ATOM 656 C CA . ASN A 1 90 ? 11.747 -2.163 -1.106 1.00 97.94 90 ASN A CA 1
ATOM 657 C C . ASN A 1 90 ? 10.586 -1.269 -0.663 1.00 97.94 90 ASN A C 1
ATOM 659 O O . ASN A 1 90 ? 10.449 -1.002 0.525 1.00 97.94 90 ASN A O 1
ATOM 663 N N . TYR A 1 91 ? 9.718 -0.846 -1.590 1.00 97.94 91 TYR A N 1
ATOM 664 C CA . TYR A 1 91 ? 8.534 -0.064 -1.236 1.00 97.94 91 TYR A CA 1
ATOM 665 C C . TYR A 1 91 ? 7.622 -0.818 -0.263 1.00 97.94 91 TYR A C 1
ATOM 667 O O . TYR A 1 91 ? 7.212 -0.245 0.742 1.00 97.94 91 TYR A O 1
ATOM 675 N N . VAL A 1 92 ? 7.325 -2.092 -0.535 1.00 97.56 92 VAL A N 1
ATOM 676 C CA . VAL A 1 92 ? 6.467 -2.911 0.334 1.00 97.56 92 VAL A CA 1
ATOM 677 C C . VAL A 1 92 ? 7.115 -3.136 1.698 1.00 97.56 92 VAL A C 1
ATOM 679 O O . VAL A 1 92 ? 6.446 -2.949 2.712 1.00 97.56 92 VAL A O 1
ATOM 682 N N . THR A 1 93 ? 8.407 -3.470 1.738 1.00 98.25 93 THR A N 1
ATOM 683 C CA . THR A 1 93 ? 9.147 -3.679 2.989 1.00 98.25 93 THR A CA 1
ATOM 684 C C . THR A 1 93 ? 9.167 -2.413 3.840 1.00 98.25 93 THR A C 1
ATOM 686 O O . THR A 1 93 ? 8.753 -2.453 4.995 1.00 98.25 93 THR A O 1
ATOM 689 N N . SER A 1 94 ? 9.541 -1.264 3.267 1.00 98.06 94 SER A N 1
ATOM 690 C CA . SER A 1 94 ? 9.567 0.008 4.001 1.00 98.06 94 SER A CA 1
ATOM 691 C C . SER A 1 94 ? 8.176 0.456 4.450 1.00 98.06 94 SER A C 1
ATOM 693 O O . SER A 1 94 ? 8.025 1.042 5.520 1.00 98.06 94 SER A O 1
ATO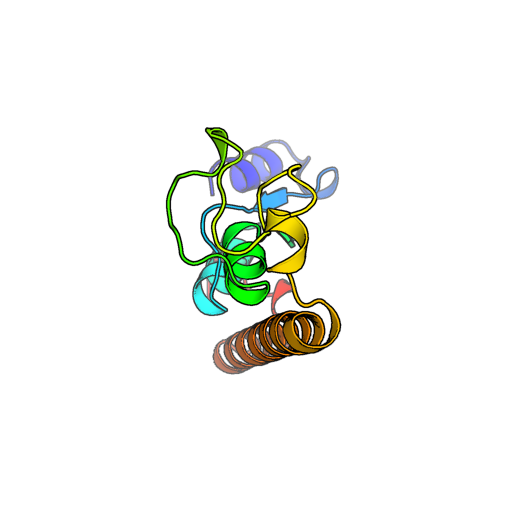M 695 N N . LEU A 1 95 ? 7.142 0.185 3.648 1.00 97.56 95 LEU A N 1
ATOM 696 C CA . LEU A 1 95 ? 5.762 0.482 4.019 1.00 97.56 95 LEU A CA 1
ATOM 697 C C . LEU A 1 95 ? 5.314 -0.364 5.217 1.00 97.56 95 LEU A C 1
ATOM 699 O O . LEU A 1 95 ? 4.689 0.162 6.134 1.00 97.56 95 LEU A O 1
ATOM 703 N N . HIS A 1 96 ? 5.653 -1.654 5.208 1.00 97.19 96 HIS A N 1
ATOM 704 C CA . HIS A 1 96 ? 5.358 -2.591 6.285 1.00 97.19 96 HIS A CA 1
ATOM 705 C C . HIS A 1 96 ? 6.082 -2.205 7.581 1.00 97.19 96 HIS A C 1
ATOM 707 O O . HIS A 1 96 ? 5.437 -2.041 8.613 1.00 97.19 96 HIS A O 1
ATOM 713 N N . GLU A 1 97 ? 7.394 -1.968 7.520 1.00 98.19 97 GLU A N 1
ATOM 714 C CA . GLU A 1 97 ? 8.192 -1.508 8.664 1.00 98.19 97 GLU A CA 1
ATOM 715 C C . GLU A 1 97 ? 7.663 -0.190 9.234 1.00 98.19 97 GLU A C 1
ATOM 717 O O . GLU A 1 97 ? 7.452 -0.067 10.438 1.00 98.19 97 GLU A O 1
ATOM 722 N N . GLY A 1 98 ? 7.377 0.789 8.371 1.00 98.19 98 GLY A N 1
ATOM 723 C CA . GLY A 1 98 ? 6.831 2.069 8.804 1.00 98.19 98 GLY A CA 1
ATOM 724 C C . GLY A 1 98 ? 5.473 1.934 9.493 1.00 98.19 98 GLY A C 1
ATOM 725 O O . GLY A 1 98 ? 5.181 2.681 10.423 1.00 98.19 98 GLY A O 1
ATOM 726 N N . LEU A 1 99 ? 4.652 0.969 9.074 1.00 97.69 99 LEU A N 1
ATOM 727 C CA . LEU A 1 99 ? 3.351 0.726 9.682 1.00 97.69 99 LEU A CA 1
ATOM 728 C C . LEU A 1 99 ? 3.497 0.093 11.077 1.00 97.69 99 LEU A C 1
ATOM 730 O O . LEU A 1 99 ? 2.816 0.511 12.011 1.00 97.69 99 LEU A O 1
ATOM 734 N N . PHE A 1 100 ? 4.431 -0.847 11.240 1.00 98.31 100 PHE A N 1
ATOM 735 C CA . PHE A 1 100 ? 4.774 -1.413 12.548 1.00 98.31 100 PHE A CA 1
ATOM 736 C C . PHE A 1 100 ? 5.416 -0.390 13.489 1.00 98.31 100 PHE A C 1
ATOM 738 O O . PHE A 1 100 ? 5.134 -0.406 14.684 1.00 98.31 100 PHE A O 1
ATOM 745 N N . ASN A 1 101 ? 6.207 0.549 12.967 1.00 98.38 101 ASN A N 1
ATOM 746 C CA . ASN A 1 101 ? 6.737 1.652 13.770 1.00 98.38 101 ASN A CA 1
ATOM 747 C C . ASN A 1 101 ? 5.614 2.535 14.331 1.00 98.38 101 ASN A C 1
ATOM 749 O O . ASN A 1 101 ? 5.692 2.963 15.479 1.00 98.38 101 ASN A O 1
ATOM 753 N N . ILE A 1 102 ? 4.557 2.783 13.549 1.00 98.19 102 ILE A N 1
ATOM 754 C CA . ILE A 1 102 ? 3.381 3.521 14.030 1.00 98.19 102 ILE A CA 1
ATOM 755 C C . ILE A 1 102 ? 2.625 2.709 15.080 1.00 98.19 102 ILE A C 1
ATOM 757 O O . ILE A 1 102 ? 2.295 3.257 16.125 1.00 98.19 102 ILE A O 1
ATOM 761 N N . ALA A 1 103 ? 2.396 1.415 14.839 1.00 98.12 103 ALA A N 1
ATOM 762 C CA . ALA A 1 103 ? 1.755 0.526 15.810 1.00 98.12 103 ALA A CA 1
ATOM 763 C C . ALA A 1 103 ? 2.489 0.543 17.163 1.00 98.12 103 ALA A C 1
ATOM 765 O O . ALA A 1 103 ? 1.874 0.780 18.202 1.00 98.12 103 ALA A O 1
ATOM 766 N N . ALA A 1 104 ? 3.818 0.411 17.137 1.00 97.88 104 ALA A N 1
ATOM 767 C CA . ALA A 1 104 ? 4.652 0.501 18.329 1.00 97.88 104 ALA A CA 1
ATOM 768 C C . ALA A 1 104 ? 4.561 1.879 19.009 1.00 97.88 104 ALA A C 1
ATOM 770 O O . ALA A 1 104 ? 4.503 1.951 20.234 1.00 97.88 104 ALA A O 1
ATOM 771 N N . ALA A 1 105 ? 4.516 2.967 18.232 1.00 97.75 105 ALA A N 1
ATOM 772 C CA . ALA A 1 105 ? 4.409 4.326 18.762 1.00 97.75 105 ALA A CA 1
ATOM 773 C C . ALA A 1 105 ? 3.072 4.597 19.472 1.00 97.75 105 ALA A C 1
ATOM 775 O O . ALA A 1 105 ? 3.057 5.333 20.456 1.00 97.75 105 ALA A O 1
ATOM 776 N N . VAL A 1 106 ? 1.972 3.998 19.003 1.00 97.38 106 VAL A N 1
ATOM 777 C CA . VAL A 1 106 ? 0.647 4.120 19.640 1.00 97.38 106 VAL A CA 1
ATOM 778 C C . VAL A 1 106 ? 0.365 3.022 20.673 1.00 97.38 106 VAL A C 1
ATOM 780 O O . VAL A 1 106 ? -0.687 3.028 21.302 1.00 97.38 106 VAL A O 1
ATOM 783 N N . GLY A 1 107 ? 1.310 2.104 20.893 1.00 97.38 107 GLY A N 1
ATOM 784 C CA . GLY A 1 107 ? 1.238 1.101 21.957 1.00 97.38 107 GLY A CA 1
ATOM 785 C C . GLY A 1 107 ? 0.441 -0.162 21.620 1.00 97.38 107 GLY A C 1
ATOM 786 O O . GLY A 1 107 ? 0.027 -0.865 22.539 1.00 97.38 107 GLY A O 1
ATOM 787 N N . VAL A 1 108 ? 0.244 -0.476 20.335 1.00 97.88 108 VAL A N 1
ATOM 788 C CA . VAL A 1 108 ? -0.427 -1.710 19.887 1.00 97.88 108 VAL A CA 1
ATOM 789 C C . VAL A 1 108 ? 0.557 -2.697 19.259 1.00 97.88 108 VAL A C 1
ATOM 791 O O . VAL A 1 108 ? 1.609 -2.315 18.744 1.00 97.88 108 VAL A O 1
ATOM 794 N N . SER A 1 109 ? 0.227 -3.989 19.300 1.00 96.50 109 SER A N 1
ATOM 795 C CA . SER A 1 109 ? 1.140 -5.053 18.857 1.00 96.50 109 SER A CA 1
ATOM 796 C C . SER A 1 109 ? 1.124 -5.260 17.341 1.00 96.50 109 SER A C 1
ATOM 798 O O . SER A 1 109 ? 2.115 -5.694 16.749 1.00 96.50 109 SER A O 1
ATOM 800 N N . SER A 1 110 ? 0.005 -4.911 16.705 1.00 96.38 110 SER A N 1
ATOM 801 C CA . SER A 1 110 ? -0.198 -4.997 15.265 1.00 96.38 110 SER A CA 1
ATOM 802 C C . SER A 1 110 ? -0.871 -3.729 14.739 1.00 96.38 110 SER A C 1
ATOM 804 O O . SER A 1 110 ? -1.795 -3.218 15.370 1.00 96.38 110 SER A O 1
ATOM 806 N N . PRO A 1 111 ? -0.520 -3.253 13.532 1.00 96.69 111 PRO A N 1
ATOM 807 C CA . PRO A 1 111 ? -1.236 -2.155 12.887 1.00 96.69 111 PRO A CA 1
ATOM 808 C C . PRO A 1 111 ? -2.746 -2.355 12.731 1.00 96.69 111 PRO A C 1
ATOM 810 O O . PRO A 1 111 ? -3.493 -1.387 12.646 1.00 96.69 111 PRO A O 1
ATOM 813 N N . THR A 1 112 ? -3.207 -3.605 12.671 1.00 95.56 112 THR A N 1
ATOM 814 C CA . THR A 1 112 ? -4.637 -3.939 12.570 1.00 95.56 112 THR A CA 1
ATOM 815 C C . THR A 1 112 ? -5.407 -3.703 13.870 1.00 95.56 112 THR A C 1
ATOM 817 O O . THR A 1 112 ? -6.629 -3.777 13.864 1.00 95.56 112 THR A O 1
ATOM 820 N N . GLU A 1 113 ? -4.706 -3.464 14.978 1.00 96.50 113 GLU A N 1
ATOM 821 C CA . GLU A 1 113 ? -5.285 -3.143 16.289 1.00 96.50 113 GLU A CA 1
ATOM 822 C C . GLU A 1 113 ? -5.440 -1.632 16.498 1.00 96.50 113 GLU A C 1
ATOM 824 O O . GLU A 1 113 ? -6.009 -1.209 17.501 1.00 96.50 113 GLU A O 1
ATOM 829 N N . ILE A 1 114 ? -4.956 -0.812 15.558 1.00 96.88 114 ILE A N 1
ATOM 830 C CA . ILE A 1 114 ? -5.146 0.637 15.596 1.00 96.88 114 ILE A CA 1
ATOM 831 C C . ILE A 1 114 ? -6.646 0.927 15.479 1.00 96.88 114 ILE A C 1
ATOM 833 O O . ILE A 1 114 ? -7.304 0.509 14.526 1.00 96.88 114 ILE A O 1
ATOM 837 N N . THR A 1 115 ? -7.173 1.664 16.452 1.00 94.81 115 THR A N 1
ATOM 838 C CA . THR A 1 115 ? -8.565 2.136 16.508 1.00 94.81 115 THR A 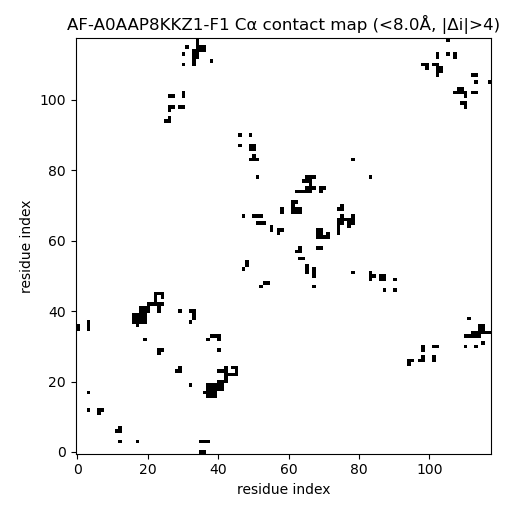CA 1
ATOM 839 C C . THR A 1 115 ? -8.624 3.656 16.362 1.00 94.81 115 THR A C 1
ATOM 841 O O . THR A 1 115 ? -7.594 4.318 16.297 1.00 94.81 115 THR A O 1
ATOM 844 N N . ALA A 1 116 ? -9.831 4.224 16.336 1.00 92.50 116 ALA A N 1
ATOM 845 C CA . ALA A 1 116 ? -10.033 5.671 16.257 1.00 92.50 116 ALA A CA 1
ATOM 846 C C . ALA A 1 116 ? -9.560 6.451 17.502 1.00 92.50 116 ALA A C 1
ATOM 848 O O . ALA A 1 116 ? -9.498 7.676 17.438 1.00 92.50 116 ALA A O 1
ATOM 849 N N . ASP A 1 117 ? -9.268 5.761 18.609 1.00 92.56 117 ASP A N 1
ATOM 850 C CA . ASP A 1 117 ? -8.819 6.376 19.866 1.00 92.56 117 ASP A CA 1
ATOM 851 C C . ASP A 1 117 ? -7.300 6.627 19.911 1.00 92.56 117 ASP A C 1
ATOM 853 O O . ASP A 1 117 ? -6.832 7.358 20.785 1.00 92.56 117 ASP A O 1
ATOM 857 N N . HIS A 1 118 ? -6.546 6.010 18.994 1.00 92.44 118 HIS A N 1
ATOM 858 C CA . HIS A 1 118 ? -5.094 6.154 18.847 1.00 92.44 118 HIS A CA 1
ATOM 859 C C . HIS A 1 118 ? -4.756 7.292 17.876 1.00 92.44 118 HIS A C 1
ATOM 861 O O . HIS A 1 118 ? -3.778 8.025 18.150 1.00 92.44 118 HIS A O 1
#

Foldseek 3Di:
DVVCVVCVVVVNNVVDAAEDEDQCQALVSQLVVLQVPHQYYDDDPNLLVLQPQPPPVCLVVLPRQQLSRHPPPVNVVSRPVVPSVVSNVVSVVNRLVRNCVVCVVVPHRHSNPNHVVD

Nearest PDB structures (foldseek):
  1ofe-assembly2_B  TM=9.343E-01  e=7.987E-05  Synechocystis sp. PCC 6803
  1ea0-assembly2_B  TM=9.421E-01  e=1.007E-04  Azospirillum brasilense
  1lm1-assembly1_A  TM=9.340E-01  e=2.550E-04  Synechocystis sp. PCC 6803
  1ofd-assembly2_B  TM=9.317E-01  e=9.141E-04  Synechocystis sp. PCC 6803
  7mfm-assembly1_G  TM=9.314E-01  e=2.452E-03  Bacillus subtilis

Sequence (118 aa):
PIVSGMLEKYGVRDKVKLAASGKLVTPDKIAIALGLGADFVNIARGMMISVGCIMSQQCHMNTCPVGVATTDAKKEKALIVGEKQYRVTNYVTSLHEGLFNIAAAVGVSSPTEITADH